Protein AF-A0A354DL67-F1 (afdb_monomer)

Foldseek 3Di:
DDEDEAEACPDDPSVVVQVVVLVPDQHYEYEYQDDDPVLVVSCVVSVHHYHYHHDDDD

Solvent-accessible surface area (backbone atoms only — not comparable to full-atom values): 3393 Å² total; per-residue (Å²): 134,59,75,46,79,42,68,51,41,62,48,70,70,34,28,56,49,48,64,58,43,64,80,71,47,63,23,40,34,40,34,18,73,49,84,52,72,68,58,57,49,54,32,6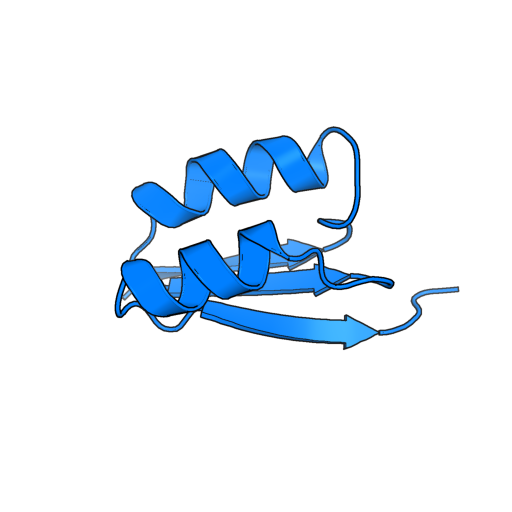2,74,60,78,36,63,49,45,81,44,75,46,82,88,125

Structure (mmCIF, N/CA/C/O backbone):
data_AF-A0A354DL67-F1
#
_entry.id   AF-A0A354DL67-F1
#
loop_
_atom_site.group_PDB
_atom_site.id
_atom_site.type_symbol
_atom_site.label_atom_id
_atom_site.label_alt_id
_atom_site.label_comp_id
_atom_site.label_asym_id
_atom_site.label_entity_id
_atom_site.label_seq_id
_atom_site.pdbx_PDB_ins_code
_atom_site.Cartn_x
_atom_site.Cartn_y
_atom_site.Cartn_z
_atom_site.occupancy
_atom_site.B_iso_or_equiv
_atom_site.auth_seq_id
_atom_site.auth_comp_id
_atom_site.auth_asym_id
_atom_site.auth_atom_id
_atom_site.pdbx_PDB_model_num
ATOM 1 N N . MET A 1 1 ? -16.653 -4.694 7.120 1.00 68.06 1 MET A N 1
ATOM 2 C CA . MET A 1 1 ? -15.240 -4.431 6.787 1.00 68.06 1 MET A CA 1
ATOM 3 C C . MET A 1 1 ? -15.041 -4.659 5.298 1.00 68.06 1 MET A C 1
ATOM 5 O O . MET A 1 1 ? -15.409 -5.728 4.822 1.00 68.06 1 MET A O 1
ATOM 9 N N . LYS A 1 2 ? -14.536 -3.669 4.554 1.00 77.00 2 LYS A N 1
ATOM 10 C CA . LYS A 1 2 ? -14.194 -3.835 3.130 1.00 77.00 2 LYS A CA 1
ATOM 11 C C . LYS A 1 2 ? -12.674 -3.882 2.984 1.00 77.00 2 LYS A C 1
ATOM 13 O O . LYS A 1 2 ? -11.999 -2.923 3.352 1.00 77.00 2 LYS A O 1
ATOM 18 N N . LEU A 1 3 ? -12.165 -4.996 2.460 1.00 84.81 3 LEU A N 1
ATOM 19 C CA . LEU A 1 3 ? -10.747 -5.202 2.172 1.00 84.81 3 LEU A CA 1
ATOM 20 C C . LEU A 1 3 ? -10.473 -4.860 0.706 1.00 84.81 3 LEU A C 1
ATOM 22 O O . LEU A 1 3 ? -11.136 -5.385 -0.187 1.00 84.81 3 LEU A O 1
ATOM 26 N N . VAL A 1 4 ? -9.489 -3.999 0.462 1.00 87.00 4 VAL A N 1
ATOM 27 C CA . VAL A 1 4 ? -8.986 -3.713 -0.887 1.00 87.00 4 VAL A CA 1
ATOM 28 C C . VAL A 1 4 ? -7.644 -4.406 -1.070 1.00 87.00 4 VAL A C 1
ATOM 30 O O . VAL A 1 4 ? -6.789 -4.335 -0.192 1.00 87.00 4 VAL A O 1
ATOM 33 N N . ILE A 1 5 ? -7.452 -5.072 -2.207 1.00 89.88 5 ILE A N 1
ATOM 34 C CA . ILE A 1 5 ? -6.187 -5.719 -2.562 1.00 89.88 5 ILE A CA 1
ATOM 35 C C . ILE A 1 5 ? -5.591 -4.967 -3.749 1.00 89.88 5 ILE A C 1
ATOM 37 O O . ILE A 1 5 ? -6.246 -4.815 -4.778 1.00 89.88 5 ILE A O 1
ATOM 41 N N . ILE A 1 6 ? -4.354 -4.493 -3.604 1.00 90.31 6 ILE A N 1
ATOM 42 C CA . ILE A 1 6 ? -3.623 -3.776 -4.649 1.00 90.31 6 ILE A CA 1
ATOM 43 C C . ILE A 1 6 ? -2.328 -4.528 -4.942 1.00 90.31 6 ILE A C 1
ATOM 45 O O . ILE A 1 6 ? -1.518 -4.770 -4.046 1.00 90.31 6 ILE A O 1
ATOM 49 N N . THR A 1 7 ? -2.113 -4.868 -6.208 1.00 91.81 7 THR A N 1
ATOM 50 C CA . THR A 1 7 ? -0.855 -5.432 -6.703 1.00 91.81 7 THR A CA 1
ATOM 51 C C . THR A 1 7 ? -0.036 -4.347 -7.408 1.00 91.81 7 THR A C 1
ATOM 53 O O . THR A 1 7 ? -0.580 -3.378 -7.933 1.00 91.81 7 THR A O 1
ATOM 56 N N . GLY A 1 8 ? 1.294 -4.466 -7.391 1.00 91.06 8 GLY A N 1
ATOM 57 C CA . GLY A 1 8 ? 2.173 -3.511 -8.080 1.00 91.06 8 GLY A CA 1
ATOM 58 C C . GLY A 1 8 ? 2.318 -2.159 -7.371 1.00 91.06 8 GLY A C 1
ATOM 59 O O . GLY A 1 8 ? 2.449 -1.125 -8.017 1.00 91.06 8 GLY A O 1
ATOM 60 N N . THR A 1 9 ? 2.327 -2.141 -6.039 1.00 92.50 9 THR A N 1
ATOM 61 C CA . THR A 1 9 ? 2.371 -0.904 -5.230 1.00 92.50 9 THR A CA 1
ATOM 62 C C . THR A 1 9 ? 3.774 -0.318 -5.027 1.00 92.50 9 THR A C 1
ATOM 64 O O . THR A 1 9 ? 3.933 0.670 -4.314 1.00 92.50 9 THR A O 1
ATOM 67 N N . SER A 1 10 ? 4.804 -0.909 -5.639 1.00 88.81 10 SER A N 1
ATOM 68 C CA . SER A 1 10 ? 6.203 -0.509 -5.437 1.00 88.81 10 SER A CA 1
ATOM 69 C C . SER A 1 10 ? 6.633 0.733 -6.228 1.00 88.81 10 SER A C 1
ATOM 71 O O . SER A 1 10 ? 7.738 1.217 -5.995 1.00 88.81 10 SER A O 1
ATOM 73 N N . ALA A 1 11 ? 5.828 1.208 -7.188 1.00 89.56 11 ALA A N 1
ATOM 74 C CA . ALA A 1 11 ? 6.092 2.418 -7.976 1.00 89.56 11 ALA A CA 1
ATOM 75 C C . ALA A 1 11 ? 4.840 2.900 -8.742 1.00 89.56 11 ALA A C 1
ATOM 77 O O . ALA A 1 11 ? 3.863 2.162 -8.894 1.00 89.56 11 ALA A O 1
ATOM 78 N N . GLY A 1 12 ? 4.899 4.123 -9.280 1.00 92.38 12 GLY A N 1
ATOM 79 C CA . GLY A 1 12 ? 3.948 4.642 -10.270 1.00 92.38 12 GLY A CA 1
ATOM 80 C C . GLY A 1 12 ? 2.499 4.707 -9.777 1.00 92.38 12 GLY A C 1
ATOM 81 O O . GLY A 1 12 ? 2.232 5.073 -8.632 1.00 92.38 12 GLY A O 1
ATOM 82 N N . LEU A 1 13 ? 1.552 4.345 -10.651 1.00 91.88 13 LEU A N 1
ATOM 83 C CA . LEU A 1 13 ? 0.114 4.408 -10.360 1.00 91.88 13 LEU A CA 1
ATOM 84 C C . LEU A 1 13 ? -0.284 3.554 -9.150 1.00 91.88 13 LEU A C 1
ATOM 86 O O . LEU A 1 13 ? -1.081 4.002 -8.330 1.00 91.88 13 LEU A O 1
ATOM 90 N N . GLY A 1 14 ? 0.295 2.358 -9.004 1.00 91.62 14 GLY A N 1
ATOM 91 C CA . GLY A 1 14 ? -0.014 1.465 -7.885 1.00 91.62 14 GLY A CA 1
ATOM 92 C C . GLY A 1 14 ? 0.406 2.047 -6.535 1.00 91.62 14 GLY A C 1
ATOM 93 O O . GLY A 1 14 ? -0.320 1.910 -5.552 1.00 91.62 14 GLY A O 1
ATOM 94 N N . GLN A 1 15 ? 1.540 2.753 -6.487 1.00 91.00 15 GLN A N 1
ATOM 95 C CA . GLN A 1 15 ? 1.994 3.454 -5.282 1.00 91.00 15 GLN A CA 1
ATOM 96 C C . GLN A 1 15 ? 1.067 4.626 -4.930 1.00 91.00 15 GLN A C 1
ATOM 98 O O . GLN A 1 15 ? 0.627 4.745 -3.784 1.00 91.00 15 GLN A O 1
ATOM 103 N N . SER A 1 16 ? 0.729 5.469 -5.912 1.00 91.69 16 SER A N 1
ATOM 104 C CA . SER A 1 16 ? -0.191 6.598 -5.713 1.00 91.69 16 SER A CA 1
ATOM 105 C C . SER A 1 16 ? -1.566 6.129 -5.237 1.00 91.69 16 SER A C 1
ATOM 107 O O . SER A 1 16 ? -2.132 6.702 -4.305 1.00 91.69 16 SER A O 1
ATOM 109 N N . PHE A 1 17 ? -2.075 5.044 -5.824 1.00 91.56 17 PHE A N 1
ATOM 110 C CA . PHE A 1 17 ? -3.351 4.455 -5.436 1.00 91.56 17 PHE A CA 1
ATOM 111 C C . PHE A 1 17 ? -3.298 3.859 -4.025 1.00 91.56 17 PHE A C 1
ATOM 113 O O . PHE A 1 17 ? -4.192 4.110 -3.222 1.00 91.56 17 PHE A O 1
ATOM 120 N N . PHE A 1 18 ? -2.216 3.158 -3.665 1.00 90.75 18 PHE A N 1
ATOM 121 C CA . PHE A 1 18 ? -2.022 2.645 -2.306 1.00 90.75 18 PHE A CA 1
ATOM 122 C C . PHE A 1 18 ? -2.091 3.756 -1.248 1.00 90.75 18 PHE A C 1
ATOM 124 O O . PHE A 1 18 ? -2.826 3.614 -0.273 1.00 90.75 18 PHE A O 1
ATOM 131 N N . ARG A 1 19 ? -1.395 4.882 -1.465 1.00 89.00 19 ARG A N 1
ATOM 132 C CA . ARG A 1 19 ? -1.425 6.036 -0.546 1.00 89.00 19 ARG A CA 1
ATOM 133 C C . ARG A 1 19 ? -2.823 6.642 -0.406 1.00 89.00 19 ARG A C 1
ATOM 135 O O . ARG A 1 19 ? -3.209 7.075 0.675 1.00 89.00 19 ARG A O 1
ATOM 142 N N . GLN A 1 20 ? -3.590 6.684 -1.494 1.00 89.81 20 GLN A N 1
ATOM 143 C CA . GLN A 1 20 ? -4.960 7.192 -1.457 1.00 89.81 20 GLN A CA 1
ATOM 144 C C . GLN A 1 20 ? -5.898 6.241 -0.705 1.00 89.81 20 GLN A C 1
ATOM 146 O O . GLN A 1 20 ? -6.775 6.689 0.032 1.00 89.81 20 GLN A O 1
ATOM 151 N N . MET A 1 21 ? -5.729 4.930 -0.886 1.00 89.06 21 MET A N 1
ATOM 152 C CA . MET A 1 21 ? -6.602 3.936 -0.266 1.00 89.06 21 MET A CA 1
ATOM 153 C C . MET A 1 21 ? -6.257 3.675 1.202 1.00 89.06 21 MET A C 1
ATOM 155 O O . MET A 1 21 ? -7.160 3.353 1.974 1.00 89.06 21 MET A O 1
ATOM 159 N N . SER A 1 22 ? -5.003 3.869 1.628 1.00 86.69 22 SER A N 1
ATOM 160 C CA . SER A 1 22 ? -4.583 3.636 3.019 1.00 86.69 22 SER A CA 1
ATOM 161 C C . SER A 1 22 ? -5.333 4.509 4.028 1.00 86.69 22 SER A C 1
ATOM 163 O O . SER A 1 22 ? -5.625 4.059 5.133 1.00 86.69 22 SER A O 1
ATOM 165 N N . SER A 1 23 ? -5.719 5.730 3.644 1.00 83.12 23 SER A N 1
ATOM 166 C CA . SER A 1 23 ? -6.520 6.618 4.496 1.00 83.12 23 SER A CA 1
ATOM 167 C C . SER A 1 23 ? -8.030 6.361 4.402 1.00 83.12 23 SER A C 1
ATOM 169 O O . SER A 1 23 ? -8.758 6.679 5.340 1.00 83.12 23 SER A O 1
ATOM 171 N N . ARG A 1 24 ? -8.518 5.754 3.310 1.00 85.06 24 ARG A N 1
ATOM 172 C CA . ARG A 1 24 ? -9.959 5.650 2.996 1.00 85.06 24 ARG A CA 1
ATOM 173 C C . ARG A 1 24 ? -10.581 4.281 3.266 1.00 85.06 24 ARG A C 1
ATOM 175 O O . ARG A 1 24 ? -11.788 4.213 3.466 1.00 85.06 24 ARG A O 1
ATOM 182 N N . CYS A 1 25 ? -9.799 3.205 3.236 1.00 80.88 25 CYS A N 1
ATOM 183 C CA . CYS A 1 25 ? -10.294 1.842 3.457 1.00 80.88 25 CYS A CA 1
ATOM 184 C C . CYS A 1 25 ? -10.215 1.426 4.918 1.00 80.88 25 CYS A C 1
ATOM 186 O O . CYS A 1 25 ? -9.394 1.969 5.645 1.00 80.88 25 CYS A O 1
ATOM 188 N N . ASP A 1 26 ? -11.016 0.435 5.315 1.00 77.94 26 ASP A N 1
ATOM 189 C CA . ASP A 1 26 ? -10.934 -0.209 6.636 1.00 77.94 26 ASP A CA 1
ATOM 190 C C . ASP A 1 26 ? -9.824 -1.273 6.690 1.00 77.94 26 ASP A C 1
ATOM 192 O O . ASP A 1 26 ? -9.224 -1.486 7.737 1.00 77.94 26 ASP A O 1
ATOM 196 N N . GLY A 1 27 ? -9.530 -1.919 5.555 1.00 83.56 27 GLY A N 1
ATOM 197 C CA . GLY A 1 27 ? -8.43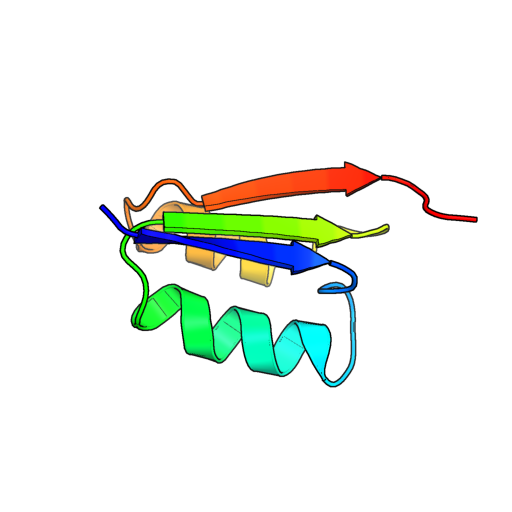9 -2.881 5.400 1.00 83.56 27 GLY A CA 1
ATOM 198 C C . GLY A 1 27 ? -7.808 -2.783 4.014 1.00 83.56 27 GLY A C 1
ATOM 199 O O . GLY A 1 27 ? -8.507 -2.556 3.017 1.00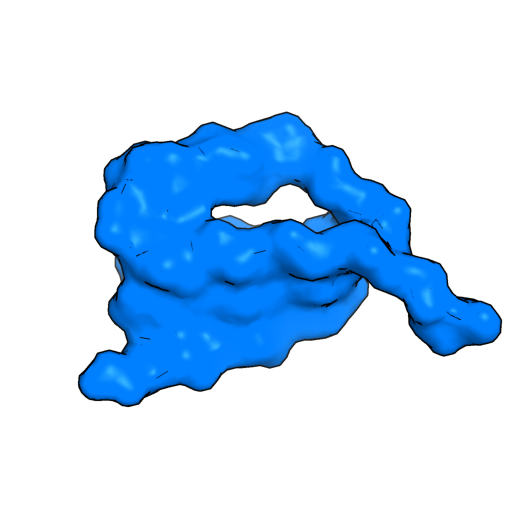 83.56 27 GLY A O 1
ATOM 200 N N . LEU A 1 28 ? -6.486 -2.945 3.938 1.00 87.44 28 LEU A N 1
ATOM 201 C CA . LEU A 1 28 ? -5.734 -2.809 2.692 1.00 87.44 28 LEU A CA 1
ATOM 202 C C . LEU A 1 28 ? -4.624 -3.858 2.607 1.00 87.44 28 LEU A C 1
ATOM 204 O O . LEU A 1 28 ? -3.722 -3.892 3.433 1.00 87.44 28 LEU A O 1
ATOM 208 N N . MET A 1 29 ? -4.636 -4.682 1.567 1.00 89.06 29 MET A N 1
ATOM 209 C CA . MET A 1 29 ? -3.550 -5.608 1.265 1.00 89.06 29 MET A CA 1
ATOM 210 C C . MET A 1 29 ? -2.751 -5.094 0.073 1.00 89.06 29 MET A C 1
ATOM 212 O O . MET A 1 29 ? -3.290 -4.859 -1.005 1.00 89.06 29 MET A O 1
ATOM 216 N N . SER A 1 30 ? -1.449 -4.934 0.261 1.00 90.50 30 SER A N 1
ATOM 217 C CA . SER A 1 30 ? -0.507 -4.498 -0.760 1.00 90.50 30 SER A CA 1
ATOM 218 C C . SER A 1 30 ? 0.426 -5.638 -1.121 1.00 90.50 30 SER A C 1
ATOM 220 O O . SER A 1 30 ? 1.143 -6.147 -0.260 1.00 90.50 30 SER A O 1
ATOM 222 N N . ILE A 1 31 ? 0.473 -5.983 -2.405 1.00 90.12 31 ILE A N 1
ATOM 223 C CA . ILE A 1 31 ? 1.363 -7.015 -2.931 1.00 90.12 31 ILE A CA 1
ATOM 224 C C . ILE A 1 31 ? 2.338 -6.394 -3.927 1.00 90.12 31 ILE A C 1
ATOM 226 O O . ILE A 1 31 ? 1.940 -5.774 -4.915 1.00 90.12 31 ILE A O 1
ATOM 230 N N . SER A 1 32 ? 3.637 -6.535 -3.678 1.00 90.38 32 SER A N 1
ATOM 231 C CA . SER A 1 32 ? 4.664 -5.897 -4.506 1.00 90.38 32 SER A CA 1
ATOM 232 C C . SER A 1 32 ? 5.997 -6.633 -4.450 1.00 90.38 32 SER A C 1
ATOM 234 O O . SER A 1 32 ? 6.264 -7.376 -3.513 1.00 90.38 32 SER A O 1
ATOM 236 N N . ARG A 1 33 ? 6.870 -6.391 -5.433 1.00 86.88 33 ARG A N 1
ATOM 237 C CA . ARG A 1 33 ? 8.230 -6.963 -5.443 1.00 86.88 33 ARG A CA 1
ATOM 238 C C . ARG A 1 33 ? 9.137 -6.354 -4.380 1.00 86.88 33 ARG A C 1
ATOM 240 O O . ARG A 1 33 ? 10.064 -7.000 -3.901 1.00 86.88 33 ARG A O 1
ATOM 247 N N . ARG A 1 34 ? 8.871 -5.099 -4.015 1.00 88.75 34 ARG A N 1
ATOM 248 C CA . ARG A 1 34 ? 9.617 -4.334 -3.018 1.00 88.75 34 ARG A CA 1
ATOM 249 C C . ARG A 1 34 ? 8.641 -3.597 -2.119 1.00 88.75 34 ARG A C 1
ATOM 251 O O . ARG A 1 34 ? 7.898 -2.749 -2.600 1.00 88.75 34 ARG A O 1
ATOM 258 N N . ILE A 1 35 ? 8.736 -3.858 -0.819 1.0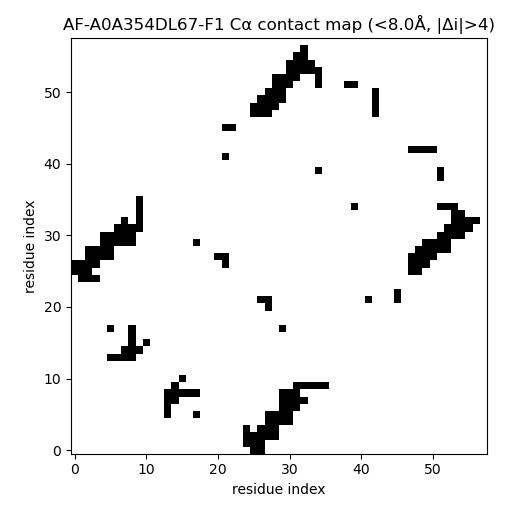0 88.88 35 ILE A N 1
ATOM 259 C CA . ILE A 1 35 ? 8.027 -3.075 0.191 1.00 88.88 35 ILE A CA 1
ATOM 260 C C . ILE A 1 35 ? 8.781 -1.765 0.425 1.00 88.88 35 ILE A C 1
ATOM 262 O O . ILE A 1 35 ? 9.962 -1.769 0.783 1.00 88.88 35 ILE A O 1
ATOM 266 N N . LEU A 1 36 ? 8.090 -0.643 0.245 1.00 88.88 36 LEU A N 1
ATOM 267 C CA . LEU A 1 36 ? 8.634 0.692 0.472 1.00 88.88 36 LEU A CA 1
ATOM 268 C C . LEU A 1 36 ? 8.561 1.072 1.965 1.00 88.88 36 LEU A C 1
ATOM 270 O O . LEU A 1 36 ? 7.613 0.673 2.649 1.00 88.88 36 LEU A O 1
ATOM 274 N N . PRO A 1 37 ? 9.509 1.876 2.490 1.00 89.31 37 PRO A N 1
ATOM 275 C CA . PRO A 1 37 ? 9.479 2.328 3.885 1.00 89.31 37 PRO A CA 1
ATOM 276 C C . PRO A 1 37 ? 8.163 3.014 4.278 1.00 89.31 37 PRO A C 1
ATOM 278 O O . PRO A 1 37 ? 7.605 2.714 5.329 1.00 89.31 37 PRO A O 1
ATOM 281 N N . GLU A 1 38 ? 7.615 3.855 3.398 1.00 86.94 38 GLU A N 1
ATOM 282 C CA . GLU A 1 38 ? 6.338 4.552 3.608 1.00 86.94 38 GLU A CA 1
ATOM 283 C C . GLU A 1 38 ? 5.150 3.606 3.828 1.00 86.94 38 GLU A C 1
ATOM 285 O O . GLU A 1 38 ? 4.265 3.906 4.620 1.00 86.94 38 GLU A O 1
ATOM 290 N N . GLN A 1 39 ? 5.139 2.434 3.185 1.00 86.44 39 GLN A N 1
ATOM 291 C CA . GLN A 1 39 ? 4.056 1.459 3.336 1.00 86.44 39 GLN A CA 1
ATOM 292 C C . GLN A 1 39 ? 4.071 0.847 4.735 1.00 86.44 39 GLN A C 1
ATOM 294 O O . GLN A 1 39 ? 3.016 0.577 5.299 1.00 86.44 39 GLN A O 1
ATOM 299 N N . LYS A 1 40 ? 5.264 0.672 5.317 1.00 84.62 40 LYS 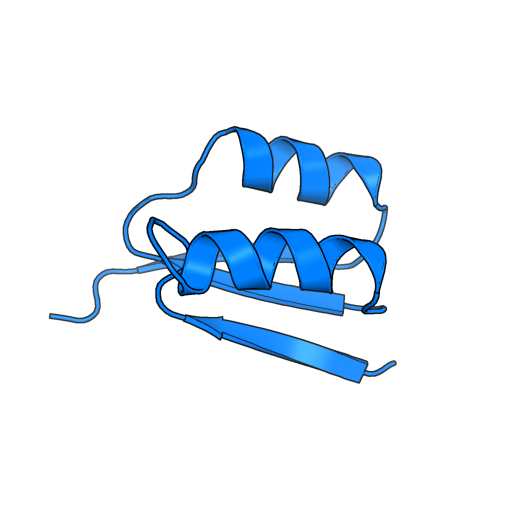A N 1
ATOM 300 C CA . LYS A 1 40 ? 5.430 0.205 6.700 1.00 84.62 40 LYS A CA 1
ATOM 301 C C . LYS A 1 40 ? 4.986 1.261 7.707 1.00 84.62 40 LYS A C 1
ATOM 303 O O . LYS A 1 40 ? 4.403 0.903 8.724 1.00 84.62 40 LYS A O 1
ATOM 308 N N . VAL A 1 41 ? 5.267 2.535 7.433 1.00 87.25 41 VAL A N 1
ATOM 309 C CA . VAL A 1 41 ? 4.814 3.657 8.269 1.00 87.25 41 VAL A CA 1
ATOM 310 C C . VAL A 1 41 ? 3.287 3.731 8.244 1.00 87.25 41 VAL A C 1
ATOM 312 O O . VAL A 1 41 ? 2.661 3.599 9.290 1.00 87.25 41 VAL A O 1
ATOM 315 N N . LEU A 1 42 ? 2.688 3.768 7.050 1.00 83.31 42 LEU A N 1
ATOM 316 C CA . LEU A 1 42 ? 1.233 3.805 6.877 1.00 83.31 42 LEU A CA 1
ATOM 317 C C . LEU A 1 42 ? 0.530 2.585 7.490 1.00 83.31 42 LEU A C 1
ATOM 319 O O . LEU A 1 42 ? -0.557 2.733 8.047 1.00 83.31 42 LEU A O 1
ATOM 323 N N . ALA A 1 43 ? 1.144 1.398 7.416 1.00 78.25 43 ALA A N 1
ATOM 324 C CA . ALA A 1 43 ? 0.638 0.182 8.053 1.00 78.25 43 ALA A CA 1
ATOM 325 C C . ALA A 1 43 ? 0.609 0.271 9.584 1.00 78.25 43 ALA A C 1
ATOM 327 O O . ALA A 1 43 ? -0.338 -0.205 10.203 1.00 78.25 43 ALA A O 1
ATOM 328 N N . LYS A 1 44 ? 1.622 0.897 10.193 1.00 78.06 44 LYS A N 1
ATOM 329 C CA . LYS A 1 44 ? 1.690 1.090 11.647 1.00 78.06 44 LYS A CA 1
ATOM 330 C C . LYS A 1 44 ? 0.748 2.187 12.134 1.00 78.06 44 LYS A C 1
ATOM 332 O O . LYS A 1 44 ? 0.101 2.015 13.158 1.00 78.06 44 LYS A O 1
ATOM 337 N N . GLU A 1 45 ? 0.684 3.302 11.414 1.00 74.12 45 GLU A N 1
ATOM 338 C CA . GLU A 1 45 ? -0.063 4.494 11.833 1.0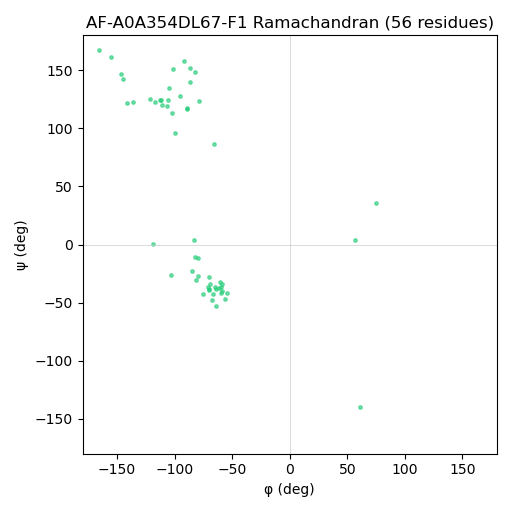0 74.12 45 GLU A CA 1
ATOM 339 C C . GLU A 1 45 ? -1.572 4.302 11.772 1.00 74.12 45 GLU A C 1
ATOM 341 O O . GLU A 1 45 ? -2.298 4.820 12.616 1.00 74.12 45 GLU A O 1
ATOM 346 N N . ASN A 1 46 ? -2.064 3.564 10.778 1.00 67.62 46 ASN A N 1
ATOM 347 C CA . ASN A 1 46 ? -3.500 3.509 10.558 1.00 67.6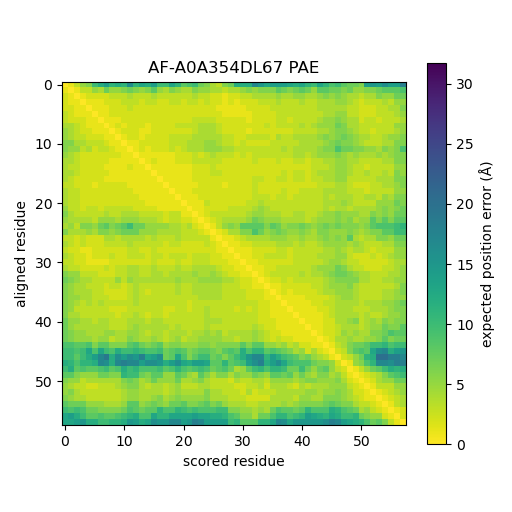2 46 ASN A CA 1
ATOM 348 C C . ASN A 1 46 ? -4.226 2.517 11.471 1.00 67.62 46 ASN A C 1
ATOM 350 O O . ASN A 1 46 ? -5.451 2.527 11.460 1.00 67.62 46 ASN A O 1
ATOM 354 N N . GLY A 1 47 ? -3.529 1.647 12.219 1.00 56.31 47 GLY A N 1
ATOM 355 C CA . GLY A 1 47 ? -4.155 0.621 13.081 1.00 56.31 47 GLY A CA 1
ATOM 356 C C . GLY A 1 47 ? -5.106 -0.342 12.348 1.00 56.31 47 GLY A C 1
ATOM 357 O O . GLY A 1 47 ? -5.751 -1.184 12.964 1.00 56.31 47 GLY A O 1
ATOM 358 N N . LYS A 1 48 ? -5.197 -0.197 11.026 1.00 61.19 48 LYS A N 1
ATOM 359 C CA . LYS A 1 48 ? -5.985 -0.980 10.089 1.00 61.19 48 LYS A CA 1
ATOM 360 C C . LYS A 1 48 ? -5.164 -2.185 9.686 1.00 61.19 48 LYS A C 1
ATOM 362 O O . LYS A 1 48 ? -3.936 -2.117 9.649 1.00 61.19 48 LYS A O 1
ATOM 367 N N . GLU A 1 49 ? -5.844 -3.267 9.341 1.00 64.06 49 GLU A N 1
ATOM 368 C CA . GLU A 1 49 ? -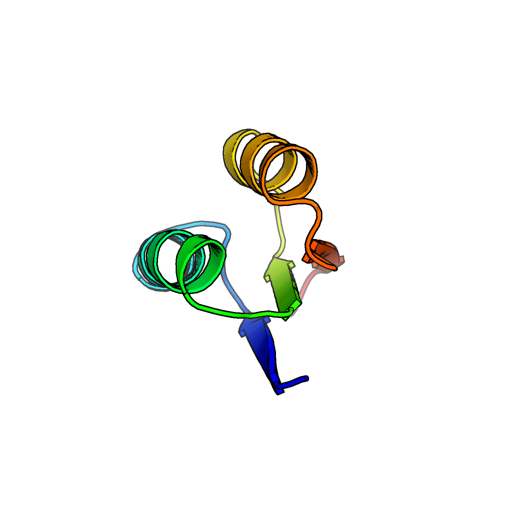5.204 -4.466 8.816 1.00 64.06 49 GLU A CA 1
ATOM 369 C C . GLU A 1 49 ? -4.568 -4.163 7.449 1.00 64.06 49 GLU A C 1
ATOM 371 O O . GLU A 1 49 ? -5.181 -4.282 6.383 1.00 64.06 49 GLU A O 1
ATOM 376 N N . LEU A 1 50 ? -3.332 -3.671 7.507 1.00 72.00 50 LEU A N 1
ATOM 377 C CA . LEU A 1 50 ? -2.497 -3.339 6.372 1.00 72.00 50 LEU A CA 1
ATOM 378 C C . LEU A 1 50 ? -1.520 -4.489 6.147 1.00 72.00 50 LEU A C 1
ATOM 380 O O . LEU A 1 50 ? -0.473 -4.588 6.787 1.00 72.00 50 LEU A O 1
ATOM 384 N N . PHE A 1 51 ? -1.886 -5.383 5.235 1.00 81.25 51 PHE A N 1
ATOM 385 C CA . PHE A 1 51 ? -1.095 -6.566 4.920 1.00 81.25 51 PHE A CA 1
ATOM 386 C C . PHE A 1 51 ? -0.097 -6.239 3.813 1.00 81.25 51 PHE A C 1
ATOM 388 O O . PHE A 1 51 ? -0.484 -5.930 2.686 1.00 81.25 51 PHE A O 1
ATOM 395 N N . LEU A 1 52 ? 1.197 -6.318 4.118 1.00 80.81 52 LEU A N 1
ATOM 396 C CA . LEU A 1 52 ? 2.262 -6.125 3.137 1.00 80.81 52 LEU A CA 1
ATOM 397 C C . LEU A 1 52 ? 2.816 -7.489 2.727 1.00 80.81 52 LEU A C 1
ATOM 399 O O . LEU A 1 52 ? 3.445 -8.171 3.533 1.00 80.81 52 LEU A O 1
ATOM 403 N N . LEU A 1 53 ? 2.602 -7.877 1.473 1.00 83.88 53 LEU A N 1
ATOM 404 C CA . LEU A 1 53 ? 3.127 -9.115 0.913 1.00 83.88 53 LEU A CA 1
ATOM 405 C C . LEU A 1 53 ? 4.202 -8.796 -0.127 1.00 83.88 53 LEU A C 1
ATOM 407 O O . LEU A 1 53 ? 3.939 -8.145 -1.142 1.00 83.88 53 LEU A O 1
ATOM 411 N N . GLN A 1 54 ? 5.417 -9.280 0.120 1.00 85.62 54 GLN A N 1
ATOM 412 C CA . GLN A 1 54 ? 6.482 -9.226 -0.869 1.00 85.62 54 GLN A CA 1
ATOM 413 C C . GLN A 1 54 ? 6.430 -10.482 -1.741 1.00 85.62 54 GLN A C 1
ATOM 415 O O . GLN A 1 54 ? 6.596 -11.590 -1.234 1.00 85.62 54 GLN A O 1
ATOM 420 N N . ARG A 1 55 ? 6.190 -10.320 -3.043 1.00 83.31 55 ARG A N 1
ATOM 421 C CA . ARG A 1 55 ? 6.212 -11.419 -4.017 1.00 83.31 55 ARG A CA 1
ATOM 422 C C . ARG A 1 55 ? 6.707 -10.956 -5.374 1.00 83.31 55 ARG A C 1
ATOM 424 O O . ARG A 1 55 ? 6.439 -9.824 -5.780 1.00 83.31 55 ARG A O 1
ATOM 431 N N . ASP A 1 56 ? 7.398 -11.862 -6.057 1.00 78.31 56 ASP A N 1
ATOM 432 C CA . ASP A 1 56 ? 7.683 -11.732 -7.479 1.00 78.31 56 ASP A CA 1
ATOM 433 C C . ASP A 1 56 ? 6.529 -12.303 -8.309 1.00 78.31 56 ASP A C 1
ATOM 435 O O . ASP A 1 56 ? 5.922 -13.301 -7.917 1.00 78.31 56 ASP A O 1
ATOM 439 N N . PHE A 1 57 ? 6.185 -11.616 -9.397 1.00 68.56 57 PHE A N 1
ATOM 440 C CA . PHE A 1 57 ? 5.040 -11.941 -10.265 1.00 68.56 57 PHE A CA 1
ATOM 441 C C . PHE A 1 57 ? 5.453 -12.268 -11.705 1.00 68.56 57 PHE A C 1
ATOM 443 O O . PHE A 1 57 ? 4.581 -12.502 -12.541 1.00 68.56 57 PHE A O 1
ATOM 450 N N . THR A 1 58 ? 6.755 -12.235 -11.992 1.00 64.75 58 THR A N 1
ATOM 451 C CA . THR A 1 58 ? 7.347 -12.758 -13.230 1.00 64.75 58 THR A CA 1
ATOM 452 C C . THR A 1 58 ? 7.547 -14.258 -13.172 1.00 64.75 58 THR A C 1
ATOM 454 O O . THR A 1 58 ? 7.879 -14.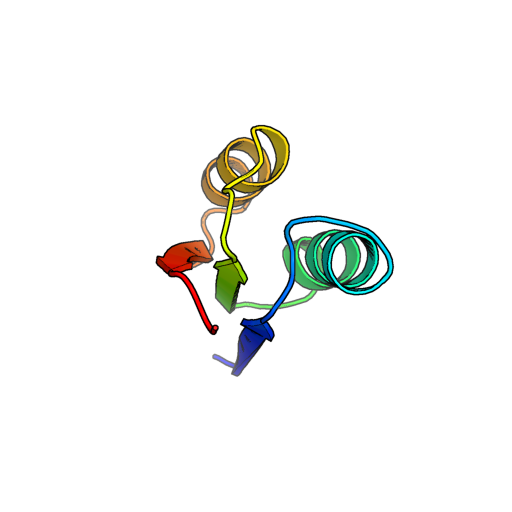753 -12.072 1.00 64.75 58 THR A O 1
#

Radius of gyration: 10.26 Å; Cα contacts (8 Å, |Δi|>4): 98; chains: 1; bounding box: 25×20×26 Å

Nearest PDB structures (foldseek):
  4z9y-assembly1_D  TM=7.048E-01  e=3.078E-02  Pectobacterium carotovorum subsp. carotovorum
  4za2-assembly1_C  TM=7.037E-01  e=3.299E-02  Pectobacterium carotovorum subsp. carotovorum
  1pjs-assembly1_A  TM=7.809E-01  e=7.055E-02  Salmonella enterica subsp. enterica serovar Typhimurium
  4za2-assembly1_D  TM=7.127E-01  e=3.788E-02  Pectobacterium carotovorum subsp. carotovorum
  4pcv-assembly1_B  TM=6.413E-01  e=3.535E-02  Escherichia coli P0299438.9

pLDDT: mean 83.68, std 8.69, range [56.31, 92.5]

Sequence (58 aa):
MKLVIITGTSAGLGQSFFRQMSSRCDGLMSISRRILPEQKVLAKENGKELFLLQRDFT

Mean predicted aligned error: 4.3 Å

Secondary structure (DSSP, 8-state):
--EEEEE-TTSHHHHHHHHHHHHH-SEEEEEESS--HHHHHHHHHT-SEEEEEE----